Protein AF-A0A659REZ2-F1 (afdb_monomer_lite)

Sequence (93 aa):
MDRIIEKLESGWWIVSHEQKLWLPYGELPHGLAANFDLVGQRALWIGEWQGEPVWLVLQHRRHDMGSVREVIVQDAGLYQLAGRGGQWAESYR

Radius of gyration: 11.81 Å; chains: 1; bounding box: 29×27×29 Å

InterPro domains:
  IPR015797 NUDIX hydrolase-like domain superfamily [SSF55811] (3-89)

pLDDT: mean 80.8, std 14.08, range [46.94, 95.31]

Foldseek 3Di:
DKDAFAQAAFAWEFEDEPQWTAQVVLHTDGTTCNVVVRHRFIWDFQQHDPNGTYTYGDDDDPDRGHHLVSVVVVDVVVSVSSVSSVVVVVVVD

Organism: NCBI:txid1960126

Structure (mmCIF, N/CA/C/O backbone):
data_AF-A0A659REZ2-F1
#
_entry.id   AF-A0A659REZ2-F1
#
loop_
_atom_site.group_PDB
_atom_site.id
_atom_site.type_symbol
_atom_site.label_atom_id
_atom_site.label_alt_id
_atom_site.label_comp_id
_atom_site.label_asym_id
_atom_site.label_entity_id
_atom_site.label_seq_id
_atom_site.pdbx_PDB_ins_code
_atom_site.Cartn_x
_atom_site.Cartn_y
_atom_site.Cartn_z
_atom_site.occupancy
_atom_site.B_iso_or_equiv
_atom_site.auth_seq_id
_atom_site.auth_comp_id
_atom_site.auth_asym_id
_atom_site.auth_atom_id
_atom_site.pdbx_PDB_model_num
ATOM 1 N N . MET A 1 1 ? 4.976 8.714 11.051 1.00 69.25 1 MET A N 1
ATOM 2 C CA . MET A 1 1 ? 4.716 7.667 12.062 1.00 69.25 1 MET A CA 1
ATOM 3 C C . MET A 1 1 ? 4.181 6.461 11.324 1.00 69.25 1 MET A C 1
ATOM 5 O O . MET A 1 1 ? 3.244 6.632 10.549 1.00 69.25 1 MET A O 1
ATOM 9 N N . ASP A 1 2 ? 4.812 5.299 11.480 1.00 80.81 2 ASP A N 1
ATOM 10 C CA . ASP A 1 2 ? 4.262 4.044 10.976 1.00 80.81 2 ASP A CA 1
ATOM 11 C C . ASP A 1 2 ? 3.165 3.529 11.916 1.00 80.81 2 ASP A C 1
ATOM 13 O O . ASP A 1 2 ? 3.229 3.729 13.130 1.00 80.81 2 ASP A O 1
ATOM 17 N N . ARG A 1 3 ? 2.127 2.911 11.352 1.00 89.75 3 ARG A N 1
ATOM 18 C CA . ARG A 1 3 ? 1.029 2.296 12.103 1.00 89.75 3 ARG A CA 1
ATOM 19 C C . ARG A 1 3 ? 0.582 0.995 11.451 1.00 89.75 3 ARG A C 1
ATOM 21 O O . ARG A 1 3 ? 0.874 0.746 10.282 1.00 89.75 3 ARG A O 1
ATOM 28 N N . ILE A 1 4 ? -0.118 0.169 12.219 1.00 93.56 4 ILE A N 1
ATOM 29 C CA . ILE A 1 4 ? -0.789 -1.019 11.690 1.00 93.56 4 ILE A CA 1
ATOM 30 C C . ILE A 1 4 ? -2.072 -0.574 10.995 1.00 93.56 4 ILE A C 1
ATOM 32 O O . ILE A 1 4 ? -2.852 0.172 11.579 1.00 93.56 4 ILE A O 1
ATOM 36 N N . ILE A 1 5 ? -2.265 -1.031 9.762 1.00 92.62 5 ILE A N 1
ATOM 37 C CA . ILE A 1 5 ? -3.421 -0.688 8.943 1.00 92.62 5 ILE A CA 1
ATOM 38 C C . ILE A 1 5 ? -4.670 -1.380 9.484 1.00 92.62 5 ILE A C 1
ATOM 40 O O . ILE A 1 5 ? -4.737 -2.613 9.553 1.00 92.62 5 ILE A O 1
ATOM 44 N N . GLU A 1 6 ? -5.691 -0.596 9.810 1.00 92.31 6 GLU A N 1
ATOM 45 C CA . GLU A 1 6 ? -7.007 -1.106 10.188 1.00 92.31 6 GLU A CA 1
ATOM 46 C C . GLU A 1 6 ? -7.925 -1.357 8.979 1.00 92.31 6 GLU A C 1
ATOM 48 O O . GLU A 1 6 ? -7.732 -0.844 7.878 1.00 92.31 6 GLU A O 1
ATOM 53 N N . LYS A 1 7 ? -8.991 -2.141 9.187 1.00 86.56 7 LYS A N 1
ATOM 54 C CA . LYS A 1 7 ? -9.929 -2.549 8.124 1.00 86.56 7 LYS A CA 1
ATOM 55 C C . LYS A 1 7 ? -10.634 -1.377 7.426 1.00 86.56 7 LYS A C 1
ATOM 57 O O . LYS A 1 7 ? -11.019 -1.513 6.267 1.00 86.56 7 LYS A O 1
ATOM 62 N N . LEU A 1 8 ? -10.837 -0.267 8.134 1.00 89.75 8 LEU A N 1
ATOM 63 C CA . LEU A 1 8 ? -11.542 0.920 7.636 1.00 89.75 8 LEU A CA 1
ATOM 64 C C . LEU A 1 8 ? -10.604 1.956 7.004 1.00 89.75 8 LEU A C 1
ATOM 66 O O . LEU A 1 8 ? -11.073 2.986 6.522 1.00 89.75 8 LEU A O 1
ATOM 70 N N . GLU A 1 9 ? -9.294 1.707 7.000 1.00 92.31 9 GLU A N 1
ATOM 71 C CA . GLU A 1 9 ? -8.356 2.624 6.367 1.00 92.31 9 GLU A CA 1
ATOM 72 C C . GLU A 1 9 ? -8.518 2.595 4.852 1.00 92.31 9 GLU A C 1
ATOM 74 O O . GLU A 1 9 ? -8.659 1.542 4.226 1.00 92.31 9 GLU A O 1
ATOM 79 N N . SER A 1 10 ? -8.511 3.789 4.274 1.00 94.38 10 SER A N 1
ATOM 80 C CA . SER A 1 10 ? -8.635 4.029 2.844 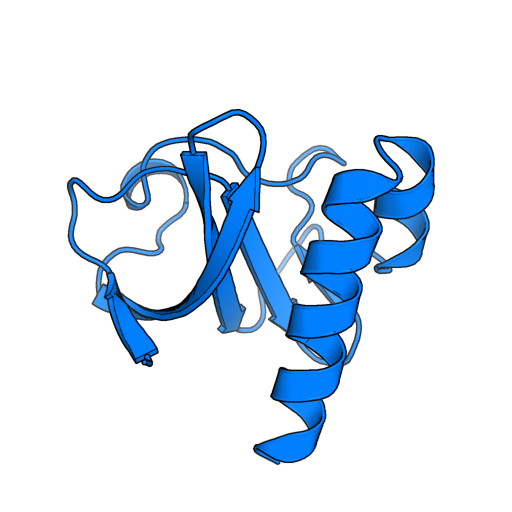1.00 94.38 10 SER A CA 1
ATOM 81 C C . SER A 1 10 ? -7.610 5.058 2.397 1.00 94.38 10 SER A C 1
ATOM 83 O O . SER A 1 10 ? -7.037 5.768 3.227 1.00 94.38 10 SER A O 1
ATOM 85 N N . GLY A 1 11 ? -7.371 5.103 1.092 1.00 93.69 11 GLY A N 1
ATOM 86 C CA . GLY A 1 11 ? -6.522 6.088 0.444 1.00 93.69 11 GLY A CA 1
ATOM 87 C C . GLY A 1 11 ? -5.714 5.466 -0.685 1.00 93.69 11 GLY A C 1
ATOM 88 O O . GLY A 1 11 ? -6.129 4.476 -1.293 1.00 93.69 11 GLY A O 1
ATOM 89 N N . TRP A 1 12 ? -4.551 6.049 -0.948 1.00 92.81 12 TRP A N 1
ATOM 90 C CA . TRP A 1 12 ? -3.612 5.586 -1.965 1.00 92.81 12 TRP A CA 1
ATOM 91 C C . TRP A 1 12 ? -2.561 4.669 -1.347 1.00 92.81 12 TRP A C 1
ATOM 93 O O . TRP A 1 12 ? -1.927 5.027 -0.353 1.00 92.81 12 TRP A O 1
ATOM 103 N N . TRP A 1 13 ? -2.343 3.502 -1.949 1.00 92.56 13 TRP A N 1
ATOM 104 C CA . TRP A 1 13 ? -1.452 2.472 -1.419 1.00 92.56 13 TRP A CA 1
ATOM 105 C C . TRP A 1 13 ? -0.199 2.331 -2.272 1.00 92.56 13 TRP A C 1
ATOM 107 O O . TRP A 1 13 ? -0.205 1.750 -3.352 1.00 92.56 13 TRP A O 1
ATOM 117 N N . ILE A 1 14 ? 0.918 2.808 -1.747 1.00 90.81 14 ILE A N 1
ATOM 118 C CA . ILE A 1 14 ? 2.239 2.626 -2.334 1.00 90.81 14 ILE A CA 1
ATOM 119 C C . ILE A 1 14 ? 2.849 1.375 -1.719 1.00 90.81 14 ILE A C 1
ATOM 121 O O . ILE A 1 14 ? 3.505 1.430 -0.681 1.00 90.81 14 ILE A O 1
ATOM 125 N N . VAL A 1 15 ? 2.618 0.227 -2.348 1.00 92.44 15 VAL A N 1
ATOM 126 C CA . VAL A 1 15 ? 3.247 -1.028 -1.923 1.00 92.44 15 VAL A CA 1
ATOM 127 C C . VAL A 1 15 ? 4.563 -1.182 -2.678 1.00 92.44 15 VAL A C 1
ATOM 129 O O . VAL A 1 15 ? 4.562 -1.296 -3.900 1.00 92.44 15 VAL A O 1
ATOM 132 N N . SER A 1 16 ? 5.684 -1.133 -1.961 1.00 88.12 16 SER A N 1
ATOM 133 C CA . SER A 1 16 ? 7.026 -1.075 -2.541 1.00 88.12 16 SER A CA 1
ATOM 134 C C . SER A 1 16 ? 7.921 -2.206 -2.044 1.00 88.12 16 SER A C 1
ATOM 136 O O . SER A 1 16 ? 7.914 -2.550 -0.861 1.00 88.12 16 SER A O 1
ATOM 138 N N . HIS A 1 17 ? 8.729 -2.761 -2.945 1.00 88.06 17 HIS A N 1
ATOM 139 C CA . HIS A 1 17 ? 9.791 -3.714 -2.628 1.00 88.06 17 HIS A CA 1
ATOM 140 C C . HIS A 1 17 ? 10.899 -3.621 -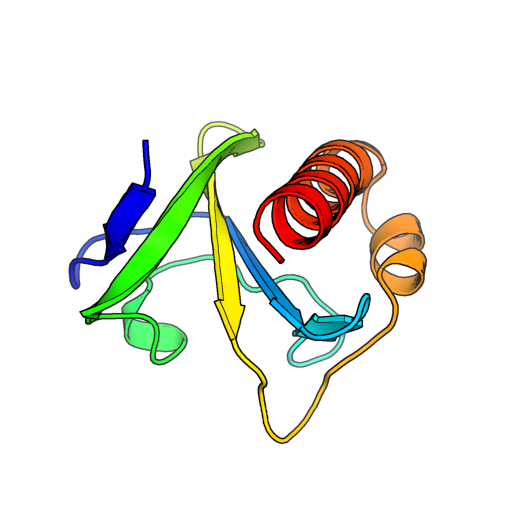3.679 1.00 88.06 17 HIS A C 1
ATOM 142 O O . HIS A 1 17 ? 10.611 -3.678 -4.870 1.00 88.06 17 HIS A O 1
ATOM 148 N N . GLU A 1 18 ? 12.162 -3.494 -3.260 1.00 83.81 18 GLU A N 1
ATOM 149 C CA . GLU A 1 18 ? 13.332 -3.462 -4.164 1.00 83.81 18 GLU A CA 1
ATOM 150 C C . GLU A 1 18 ? 13.188 -2.483 -5.349 1.00 83.81 18 GLU A C 1
ATOM 152 O O . GLU A 1 18 ? 13.388 -2.844 -6.507 1.00 83.81 18 GLU A O 1
ATOM 157 N N . GLN A 1 19 ? 12.816 -1.230 -5.061 1.00 75.06 19 GLN A N 1
ATOM 158 C CA . GLN A 1 19 ? 12.611 -0.160 -6.057 1.00 75.06 19 GLN A CA 1
ATOM 159 C C . GLN A 1 19 ? 11.497 -0.434 -7.088 1.00 75.06 19 GLN A C 1
ATOM 161 O O . GLN A 1 19 ? 11.364 0.288 -8.082 1.00 75.06 19 GLN A O 1
ATOM 166 N N . LYS A 1 20 ? 10.664 -1.446 -6.835 1.00 84.75 20 LYS A N 1
ATOM 167 C CA . LYS A 1 20 ? 9.447 -1.734 -7.589 1.00 84.75 20 LYS A CA 1
ATOM 168 C C . LYS A 1 20 ? 8.220 -1.348 -6.785 1.00 84.75 20 LYS A C 1
ATOM 170 O O . LYS A 1 20 ? 8.218 -1.457 -5.560 1.00 84.75 20 LYS A O 1
ATOM 175 N N . LEU A 1 21 ? 7.179 -0.939 -7.492 1.00 88.31 21 LEU A N 1
ATOM 176 C CA . LEU A 1 21 ? 5.859 -0.680 -6.946 1.00 88.31 21 LEU A CA 1
ATOM 177 C C . LEU A 1 21 ? 4.893 -1.755 -7.403 1.00 88.31 21 LEU A C 1
ATOM 179 O O . LEU A 1 21 ? 4.957 -2.213 -8.538 1.00 88.31 21 LEU A O 1
ATOM 183 N N . TRP A 1 22 ? 3.968 -2.117 -6.533 1.00 90.94 22 TRP A N 1
ATOM 184 C CA . TRP A 1 22 ? 2.835 -2.927 -6.926 1.00 90.94 22 TRP A CA 1
ATOM 185 C C . TRP A 1 22 ? 1.813 -2.060 -7.660 1.00 90.94 22 TRP A C 1
ATOM 187 O O . TRP A 1 22 ? 1.287 -1.102 -7.092 1.00 90.94 22 TRP A O 1
ATOM 197 N N . LEU A 1 23 ? 1.553 -2.411 -8.915 1.00 88.62 23 LEU A N 1
ATOM 198 C CA . LEU A 1 23 ? 0.640 -1.720 -9.816 1.00 88.62 23 LEU A CA 1
ATOM 199 C C . LEU A 1 23 ? -0.380 -2.727 -10.360 1.00 88.62 23 LEU A C 1
ATOM 201 O O . LEU A 1 23 ? -0.267 -3.150 -11.514 1.00 88.62 23 LEU A O 1
ATOM 205 N N . PRO A 1 24 ? -1.344 -3.185 -9.539 1.00 86.31 24 PRO A N 1
ATOM 206 C CA . PRO A 1 24 ? -2.376 -4.094 -10.011 1.00 86.31 24 PRO A CA 1
ATOM 207 C C . PRO A 1 24 ? -3.111 -3.454 -11.193 1.00 86.31 24 PRO A C 1
ATOM 209 O O . PRO A 1 24 ? -3.567 -2.317 -11.110 1.00 86.31 24 PRO A O 1
ATOM 212 N N . TYR A 1 25 ? -3.195 -4.180 -12.310 1.00 83.50 25 TYR A N 1
ATOM 213 C CA . TYR A 1 25 ? -3.767 -3.688 -13.573 1.00 83.50 25 TYR A CA 1
ATOM 214 C C . TYR A 1 25 ? -3.060 -2.456 -14.175 1.00 83.50 25 TYR A C 1
ATOM 216 O O . TYR A 1 25 ? -3.612 -1.801 -15.055 1.00 83.50 25 TYR A O 1
ATOM 224 N N . GLY A 1 26 ? -1.827 -2.164 -13.751 1.00 81.94 26 GLY A N 1
ATOM 225 C CA . GLY A 1 26 ? -1.038 -1.031 -14.238 1.00 81.94 26 GLY A CA 1
ATOM 226 C C . GLY A 1 26 ? -1.363 0.306 -13.569 1.00 81.94 26 GLY A C 1
ATOM 227 O O . GLY A 1 26 ? -0.897 1.337 -14.046 1.00 81.94 26 GLY A O 1
ATOM 228 N N . GLU A 1 27 ? -2.130 0.312 -12.478 1.00 83.75 27 GLU A N 1
ATOM 229 C CA . GLU A 1 27 ? -2.508 1.522 -11.741 1.00 83.75 27 GLU A CA 1
ATOM 230 C C . GLU A 1 27 ? -2.104 1.420 -10.267 1.00 83.75 27 GLU A C 1
ATOM 232 O O . GLU A 1 27 ? -1.953 0.328 -9.713 1.00 83.75 27 GLU A O 1
ATOM 237 N N . LEU A 1 28 ? -1.915 2.570 -9.611 1.00 87.38 28 LEU A N 1
ATOM 238 C CA . LEU A 1 28 ? -1.699 2.596 -8.166 1.00 87.38 28 LEU A CA 1
ATOM 239 C C . LEU A 1 28 ? -2.982 2.173 -7.432 1.00 87.38 28 LEU A C 1
ATOM 241 O O . LEU A 1 28 ? -4.045 2.735 -7.702 1.00 87.38 28 LEU A O 1
ATOM 245 N N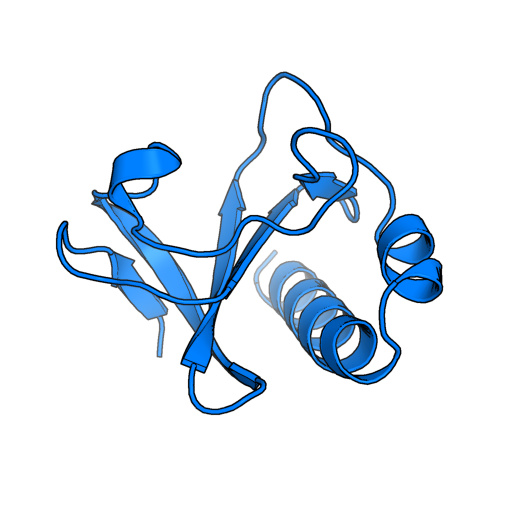 . PRO A 1 29 ? -2.903 1.240 -6.467 1.00 91.19 29 PRO A N 1
ATOM 246 C CA . PRO A 1 29 ? -4.078 0.817 -5.727 1.00 91.19 29 PRO A CA 1
ATOM 247 C C . PRO A 1 29 ? -4.671 1.974 -4.917 1.00 91.19 29 PRO A C 1
ATOM 249 O O . PRO A 1 29 ? -3.982 2.631 -4.131 1.00 91.19 29 PRO A O 1
ATOM 252 N N . HIS A 1 30 ? -5.976 2.177 -5.076 1.00 92.56 30 HIS A N 1
ATOM 253 C CA . HIS A 1 30 ? -6.750 3.216 -4.404 1.00 92.56 30 HIS A CA 1
ATOM 254 C C . HIS A 1 30 ? -8.038 2.638 -3.806 1.00 92.56 30 HIS A C 1
ATOM 256 O O . HIS A 1 30 ? -8.707 1.808 -4.421 1.00 92.56 30 HIS A O 1
ATOM 262 N N . GLY A 1 31 ? -8.367 3.037 -2.577 1.00 93.94 31 GLY A N 1
ATOM 263 C CA . GLY A 1 31 ? -9.569 2.597 -1.863 1.00 93.94 31 GLY A CA 1
ATOM 264 C C . GLY A 1 31 ? -9.263 1.953 -0.511 1.00 93.94 31 GLY A C 1
ATOM 265 O O . GLY A 1 31 ? -8.285 2.309 0.140 1.00 93.94 31 GLY A O 1
ATOM 266 N N . LEU A 1 32 ? -10.110 1.021 -0.058 1.00 95.31 32 LEU A N 1
ATOM 267 C CA . LEU A 1 32 ? -10.005 0.387 1.267 1.00 95.31 32 LEU A CA 1
ATOM 268 C C . LEU A 1 32 ? -8.862 -0.635 1.353 1.00 95.31 32 LEU A C 1
ATOM 270 O O . LEU A 1 32 ? -8.716 -1.484 0.476 1.00 95.31 32 LEU A O 1
ATOM 274 N N . ALA A 1 33 ? -8.146 -0.651 2.479 1.00 93.75 33 ALA A N 1
ATOM 275 C CA . ALA A 1 33 ? -7.076 -1.609 2.775 1.00 93.75 33 ALA A CA 1
ATOM 276 C C . ALA A 1 33 ? -7.511 -3.078 2.633 1.00 93.75 33 ALA A C 1
ATOM 278 O O . ALA A 1 33 ? -6.737 -3.937 2.206 1.00 93.75 33 ALA A O 1
ATOM 279 N N . ALA A 1 34 ? -8.767 -3.368 2.986 1.00 92.56 34 ALA A N 1
ATOM 280 C CA . ALA A 1 34 ? -9.358 -4.700 2.892 1.00 92.56 34 ALA A CA 1
ATOM 281 C C . ALA A 1 34 ? -9.442 -5.228 1.450 1.00 92.56 34 ALA A C 1
ATOM 283 O O . ALA A 1 34 ? -9.382 -6.439 1.254 1.00 92.56 34 ALA A O 1
ATOM 284 N N . ASN A 1 35 ? -9.528 -4.346 0.449 1.00 93.19 35 ASN A N 1
ATOM 285 C CA . ASN A 1 35 ? -9.592 -4.743 -0.961 1.00 93.19 35 ASN A CA 1
ATOM 286 C C . ASN A 1 35 ? -8.235 -5.229 -1.489 1.00 93.19 35 ASN A C 1
ATOM 288 O O . ASN A 1 35 ? -8.175 -5.906 -2.512 1.00 93.19 35 ASN A O 1
ATOM 292 N N . PHE A 1 36 ? -7.153 -4.886 -0.790 1.00 91.94 36 PHE A N 1
ATOM 293 C CA . PHE A 1 36 ? -5.780 -5.107 -1.229 1.00 91.94 36 PHE A CA 1
ATOM 294 C C . PHE A 1 36 ? -4.997 -6.045 -0.312 1.00 91.94 36 PHE A C 1
ATOM 296 O O . PHE A 1 36 ? -3.784 -6.167 -0.467 1.00 91.94 36 PHE A O 1
ATOM 303 N N . ASP A 1 37 ? -5.666 -6.698 0.646 1.00 92.19 37 ASP A N 1
ATOM 304 C CA . ASP A 1 37 ? -5.017 -7.571 1.632 1.00 92.19 37 ASP A CA 1
ATOM 305 C C . ASP A 1 37 ? -3.878 -6.839 2.377 1.00 92.19 37 ASP A C 1
ATOM 307 O O . ASP A 1 37 ? -2.748 -7.320 2.491 1.00 92.19 37 ASP A O 1
ATOM 311 N N . LEU A 1 38 ? -4.156 -5.595 2.786 1.00 92.94 38 LEU A N 1
ATOM 312 C CA . LEU A 1 38 ? -3.219 -4.717 3.498 1.00 92.94 38 LEU A CA 1
ATOM 313 C C . LEU A 1 38 ? -3.557 -4.569 4.989 1.00 92.94 38 LEU A C 1
ATOM 315 O O . LEU A 1 38 ? -2.758 -4.041 5.755 1.00 92.94 38 LEU A O 1
ATOM 319 N N . VAL A 1 39 ? -4.716 -5.059 5.427 1.00 94.38 39 VAL A N 1
ATOM 320 C CA . VAL A 1 39 ? -5.136 -5.000 6.835 1.00 94.38 39 VAL A CA 1
ATOM 321 C C . VAL A 1 39 ? -4.162 -5.784 7.713 1.00 94.38 39 VAL A C 1
ATOM 323 O O . VAL A 1 39 ? -3.782 -6.906 7.390 1.00 94.38 39 VAL A O 1
ATOM 326 N N . GLY A 1 40 ? -3.756 -5.192 8.835 1.00 92.94 40 GLY A N 1
ATOM 327 C CA . GLY A 1 40 ? -2.758 -5.767 9.736 1.00 92.94 40 GLY A CA 1
ATOM 328 C C . GLY A 1 40 ? -1.311 -5.562 9.278 1.00 92.94 40 GLY A C 1
ATOM 329 O O . GLY A 1 40 ? -0.397 -5.846 10.052 1.00 92.94 40 GLY A O 1
ATOM 330 N N . GLN A 1 41 ? -1.082 -5.037 8.068 1.00 93.00 41 GLN A N 1
ATOM 331 C CA . GLN A 1 41 ? 0.258 -4.662 7.623 1.00 93.00 41 GLN A CA 1
ATOM 332 C C . GLN A 1 41 ? 0.686 -3.337 8.237 1.00 93.00 41 GLN A C 1
ATOM 334 O O . GLN A 1 41 ? -0.133 -2.497 8.613 1.00 93.00 41 GLN A O 1
ATOM 339 N N . ARG A 1 42 ? 2.000 -3.136 8.318 1.00 93.12 42 ARG A N 1
ATOM 340 C CA . ARG A 1 42 ? 2.573 -1.878 8.782 1.00 93.12 42 ARG A CA 1
ATOM 341 C C . ARG A 1 42 ? 2.698 -0.907 7.614 1.00 93.12 42 ARG A C 1
ATOM 343 O O . ARG A 1 42 ? 3.350 -1.226 6.620 1.00 93.12 42 ARG A O 1
ATOM 350 N N . ALA A 1 43 ? 2.111 0.274 7.757 1.00 92.81 43 ALA A N 1
ATOM 351 C CA . ALA A 1 43 ? 2.193 1.339 6.772 1.00 92.81 43 ALA A CA 1
ATOM 352 C C . ALA A 1 43 ? 2.722 2.631 7.369 1.00 92.81 43 ALA A C 1
ATOM 354 O O . ALA A 1 43 ? 2.442 2.977 8.516 1.00 92.81 43 ALA A O 1
ATOM 355 N N . LEU A 1 44 ? 3.451 3.376 6.551 1.00 91.38 44 LEU A N 1
ATOM 356 C CA . LEU A 1 44 ? 3.883 4.728 6.846 1.00 91.38 44 LEU A CA 1
ATOM 357 C C . LEU A 1 44 ? 2.982 5.708 6.098 1.00 91.38 44 LEU A C 1
ATOM 359 O O . LEU A 1 44 ? 2.877 5.645 4.877 1.00 91.38 44 LEU A O 1
ATOM 363 N N . TRP A 1 45 ? 2.368 6.643 6.816 1.00 90.00 45 TRP A N 1
ATOM 364 C CA . TRP A 1 45 ? 1.738 7.789 6.167 1.00 90.00 45 TRP A CA 1
ATOM 365 C C . TRP A 1 45 ? 2.824 8.704 5.596 1.00 90.00 45 TRP A C 1
ATOM 367 O O . TRP A 1 45 ? 3.683 9.178 6.346 1.00 90.00 45 TRP A O 1
ATOM 377 N N . ILE A 1 46 ? 2.798 8.932 4.282 1.00 86.62 46 ILE A N 1
ATOM 378 C CA . ILE A 1 46 ? 3.820 9.721 3.571 1.00 86.62 46 ILE A CA 1
ATOM 379 C C . ILE A 1 46 ? 3.286 11.046 3.015 1.00 86.62 46 ILE A C 1
ATOM 381 O O . ILE A 1 46 ? 4.055 11.838 2.469 1.00 86.62 46 ILE A O 1
ATOM 385 N N . GLY A 1 47 ? 1.984 11.292 3.149 1.00 87.62 47 GLY A N 1
ATOM 386 C CA . GLY A 1 47 ? 1.346 12.527 2.718 1.00 87.62 47 GLY A CA 1
ATOM 387 C C . GLY A 1 47 ? -0.104 12.320 2.312 1.00 87.62 47 GLY A C 1
ATOM 388 O O . GLY A 1 47 ? -0.725 11.311 2.630 1.00 87.62 47 GLY A O 1
ATOM 389 N N . GLU A 1 48 ? -0.635 13.291 1.587 1.00 88.12 48 GLU A N 1
ATOM 390 C CA . GLU A 1 48 ? -2.011 13.309 1.106 1.00 88.12 48 GLU A CA 1
ATOM 391 C C . GLU A 1 48 ? -2.015 13.618 -0.393 1.00 88.12 48 GLU A C 1
ATOM 393 O O . GLU A 1 48 ? -1.179 14.386 -0.879 1.00 88.12 48 GLU A O 1
ATOM 398 N N . TRP A 1 49 ? -2.941 13.006 -1.122 1.00 85.06 49 TRP A N 1
ATOM 399 C CA . TRP A 1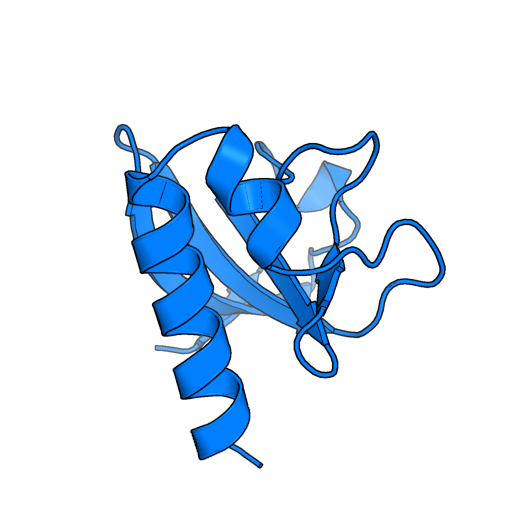 49 ? -3.172 13.234 -2.539 1.00 85.06 49 TRP A CA 1
ATOM 400 C C . TRP A 1 49 ? -4.674 13.322 -2.802 1.00 85.06 49 TRP A C 1
ATOM 402 O O . TRP A 1 49 ? -5.424 12.433 -2.415 1.00 85.06 49 TRP A O 1
ATOM 412 N N . GLN A 1 50 ? -5.112 14.412 -3.440 1.00 85.31 50 GLN A N 1
ATOM 413 C CA . GLN A 1 50 ? -6.528 14.703 -3.722 1.00 85.31 50 GLN A CA 1
ATOM 414 C C . GLN A 1 50 ? -7.463 14.641 -2.494 1.00 85.31 50 GLN A C 1
ATOM 416 O O . GLN A 1 50 ? -8.636 14.306 -2.623 1.00 85.31 50 GLN A O 1
ATOM 421 N N . GLY A 1 51 ? -6.972 14.988 -1.299 1.00 86.88 51 GLY A N 1
ATOM 422 C CA . GLY A 1 51 ? -7.772 14.914 -0.070 1.00 86.88 51 GLY A CA 1
ATOM 423 C C . GLY A 1 51 ? -7.739 13.549 0.622 1.00 86.88 51 GLY A C 1
ATOM 424 O O . GLY A 1 51 ? -8.381 13.377 1.656 1.00 86.88 51 GLY A O 1
ATOM 425 N N . GLU A 1 52 ? -7.005 12.576 0.073 1.00 90.00 52 GLU A N 1
ATOM 426 C CA . GLU A 1 52 ? -6.918 11.218 0.604 1.00 90.00 52 GLU A CA 1
ATOM 427 C C . GLU A 1 52 ? -5.497 10.865 1.056 1.00 90.00 52 GLU A C 1
ATOM 429 O O . GLU A 1 52 ? -4.514 11.247 0.414 1.00 90.00 52 GLU A O 1
ATOM 434 N N . PRO A 1 53 ? -5.345 10.116 2.160 1.00 91.56 53 PRO A N 1
ATOM 435 C CA . PRO A 1 53 ? -4.032 9.783 2.685 1.00 91.56 53 PRO A CA 1
ATOM 436 C C . PRO A 1 53 ? -3.289 8.830 1.744 1.00 91.56 53 PRO A C 1
ATOM 438 O O . PRO A 1 53 ? -3.869 7.931 1.134 1.00 91.56 53 PRO A O 1
ATOM 441 N N . VAL A 1 54 ? -1.976 9.008 1.666 1.00 91.88 54 VAL A N 1
ATOM 442 C CA . VAL A 1 54 ? -1.069 8.145 0.915 1.00 91.88 54 VAL A CA 1
ATOM 443 C C . VAL A 1 54 ? -0.236 7.333 1.897 1.00 91.88 54 VAL A C 1
ATOM 445 O O . VAL A 1 54 ? 0.460 7.877 2.762 1.00 91.88 54 VAL A O 1
ATOM 448 N N . TRP A 1 55 ? -0.309 6.018 1.745 1.00 92.81 55 TRP A N 1
ATOM 449 C CA . TRP A 1 55 ? 0.307 5.029 2.616 1.00 92.81 55 TRP A CA 1
ATOM 450 C C . TRP A 1 55 ? 1.431 4.312 1.884 1.00 92.81 55 TRP A C 1
ATOM 452 O O . TRP A 1 55 ? 1.234 3.806 0.786 1.00 92.81 55 TRP A O 1
ATOM 462 N N . LEU A 1 56 ? 2.602 4.219 2.503 1.00 90.75 56 LEU A N 1
ATOM 463 C CA . LEU A 1 56 ? 3.704 3.380 2.052 1.00 90.75 56 LEU A CA 1
ATOM 464 C C . LEU A 1 56 ? 3.700 2.064 2.825 1.00 90.75 56 LEU A C 1
ATOM 466 O O . LEU A 1 56 ? 3.784 2.068 4.051 1.00 90.75 56 LEU A O 1
ATOM 470 N N . VAL A 1 57 ? 3.688 0.947 2.107 1.00 92.31 57 VAL A N 1
ATOM 471 C CA . VAL A 1 57 ? 3.805 -0.404 2.659 1.00 92.31 57 VAL A CA 1
ATOM 472 C C . VAL A 1 57 ? 5.031 -1.064 2.044 1.00 92.31 57 VAL A C 1
ATOM 474 O O . VAL A 1 57 ? 5.133 -1.188 0.826 1.00 92.31 57 VAL A O 1
ATOM 477 N N . LEU A 1 58 ? 5.977 -1.492 2.878 1.00 90.25 58 LEU A N 1
ATOM 478 C CA . LEU A 1 58 ? 7.194 -2.164 2.420 1.00 90.25 58 LEU A CA 1
ATOM 479 C C . LEU A 1 58 ? 6.958 -3.673 2.370 1.00 90.25 58 LEU A C 1
ATOM 481 O O . LEU A 1 58 ? 7.197 -4.380 3.348 1.00 90.25 58 LEU A O 1
ATOM 485 N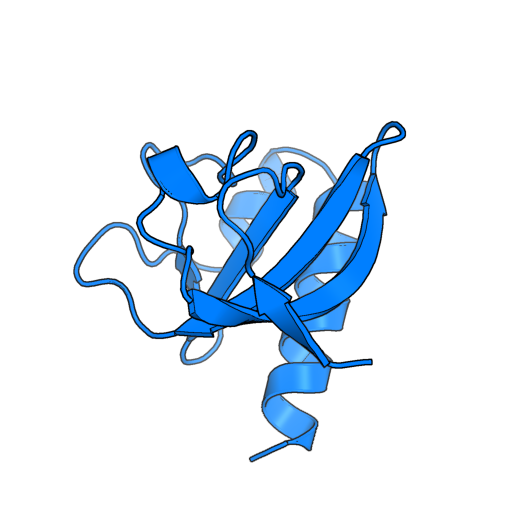 N . GLN A 1 59 ? 6.43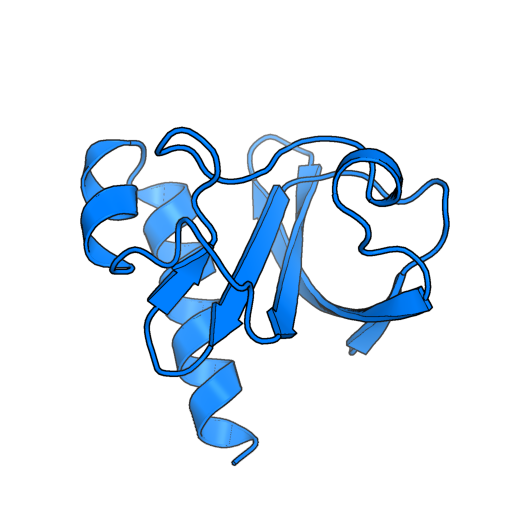2 -4.163 1.248 1.00 89.00 59 GLN A N 1
ATOM 486 C CA . GLN A 1 59 ? 6.065 -5.566 1.081 1.00 89.00 59 GLN A CA 1
ATOM 487 C C . GLN A 1 59 ? 6.204 -6.011 -0.376 1.00 89.00 59 GLN A C 1
ATOM 489 O O . GLN A 1 59 ? 5.820 -5.306 -1.305 1.00 89.00 59 GLN A O 1
ATOM 494 N N . HIS A 1 60 ? 6.705 -7.229 -0.575 1.00 88.88 60 HIS A N 1
ATOM 495 C CA . HIS A 1 60 ? 6.724 -7.875 -1.883 1.00 88.88 60 HIS A CA 1
ATOM 496 C C . HIS A 1 60 ? 5.341 -8.441 -2.248 1.00 88.88 60 HIS A C 1
ATOM 498 O O . HIS A 1 60 ? 4.739 -9.178 -1.461 1.00 88.88 60 HIS A O 1
ATOM 504 N N . ARG A 1 61 ? 4.870 -8.185 -3.473 1.00 89.69 61 ARG A N 1
ATOM 505 C CA . ARG A 1 61 ? 3.703 -8.858 -4.066 1.00 89.69 61 ARG A CA 1
ATOM 506 C C . ARG A 1 61 ? 4.155 -9.811 -5.170 1.00 89.69 61 ARG A C 1
ATOM 508 O O . ARG A 1 61 ? 5.145 -9.571 -5.847 1.00 89.69 61 ARG A O 1
ATOM 515 N N . ARG A 1 62 ? 3.451 -10.940 -5.318 1.00 84.69 62 ARG A N 1
ATOM 516 C CA . ARG A 1 62 ? 3.854 -12.017 -6.245 1.00 84.69 62 ARG A CA 1
ATOM 517 C C . ARG A 1 62 ? 3.760 -11.613 -7.717 1.00 84.69 62 ARG A C 1
ATOM 519 O O . ARG A 1 62 ? 4.547 -12.113 -8.511 1.00 84.69 62 ARG A O 1
ATOM 526 N N . HIS A 1 63 ? 2.814 -10.745 -8.062 1.00 85.94 63 HIS A N 1
ATOM 527 C CA . HIS A 1 63 ? 2.561 -10.275 -9.424 1.00 85.94 63 HIS A CA 1
ATOM 528 C C . HIS A 1 63 ? 2.515 -8.744 -9.453 1.00 85.94 63 HIS A C 1
ATOM 530 O O . HIS A 1 63 ? 2.439 -8.109 -8.401 1.00 85.94 63 HIS A O 1
ATOM 536 N N . ASP A 1 64 ? 2.566 -8.180 -10.661 1.00 83.56 64 ASP A N 1
ATOM 537 C CA . ASP A 1 64 ? 2.335 -6.756 -10.938 1.00 83.56 64 ASP A CA 1
ATOM 538 C C . ASP A 1 64 ? 3.297 -5.795 -10.221 1.00 83.56 64 ASP A C 1
ATOM 540 O O . ASP A 1 64 ? 2.977 -4.638 -9.964 1.00 83.56 64 ASP A O 1
ATOM 544 N N . MET A 1 65 ? 4.498 -6.276 -9.883 1.00 85.38 65 MET A N 1
ATOM 545 C CA . MET A 1 65 ? 5.582 -5.432 -9.386 1.00 85.38 65 MET A CA 1
ATOM 546 C C . MET A 1 65 ? 6.264 -4.733 -10.567 1.00 85.38 65 MET A C 1
ATOM 548 O O . MET A 1 65 ? 7.127 -5.315 -11.229 1.00 85.38 65 MET A O 1
ATOM 552 N N . GLY A 1 66 ? 5.861 -3.491 -10.816 1.00 81.81 66 GLY A N 1
ATOM 553 C CA . GLY A 1 66 ? 6.358 -2.611 -11.868 1.00 81.81 66 GLY A CA 1
ATOM 554 C C . GLY A 1 66 ? 7.423 -1.628 -11.385 1.00 81.81 66 GLY A C 1
ATOM 555 O O . GLY A 1 66 ? 7.720 -1.514 -10.195 1.00 81.81 66 GLY A O 1
ATOM 556 N N . SER A 1 67 ? 8.037 -0.900 -12.313 1.00 77.38 67 SER A N 1
ATOM 557 C CA . SER A 1 67 ? 8.987 0.156 -11.956 1.00 77.38 67 SER A CA 1
ATOM 558 C C . SER A 1 67 ? 8.242 1.399 -11.475 1.00 77.38 67 SER A C 1
ATOM 560 O O . SER A 1 67 ? 7.226 1.782 -12.047 1.00 77.38 67 SER A O 1
ATOM 562 N N . VAL A 1 68 ? 8.817 2.128 -10.511 1.00 68.25 68 VAL A N 1
ATOM 563 C CA . VAL A 1 68 ? 8.318 3.456 -10.098 1.00 68.25 68 VAL A CA 1
ATOM 564 C C . VAL A 1 68 ? 8.155 4.421 -11.290 1.00 68.25 68 VAL A C 1
ATOM 566 O O . VAL A 1 68 ? 7.379 5.371 -11.231 1.00 68.25 68 VAL A O 1
ATOM 569 N N . ARG A 1 69 ? 8.884 4.173 -12.390 1.00 66.88 69 ARG A N 1
ATOM 570 C CA . ARG A 1 69 ? 8.816 4.957 -13.626 1.00 66.88 69 ARG A CA 1
ATOM 571 C C . ARG A 1 69 ? 7.529 4.765 -14.424 1.00 66.88 69 ARG A C 1
ATOM 573 O O . ARG A 1 69 ? 7.196 5.643 -15.205 1.00 66.88 69 ARG A O 1
ATOM 580 N N . GLU A 1 70 ? 6.802 3.671 -14.238 1.00 63.94 70 GLU A N 1
ATOM 581 C CA . GLU A 1 70 ? 5.520 3.449 -14.925 1.00 63.94 70 GLU A CA 1
ATOM 582 C C . GLU A 1 70 ? 4.425 4.349 -14.333 1.00 63.94 70 GLU A C 1
ATOM 584 O O . GLU A 1 70 ? 3.604 4.893 -15.067 1.00 63.94 70 GLU A O 1
ATOM 589 N N . VAL A 1 71 ? 4.512 4.650 -13.032 1.00 60.75 71 VAL A N 1
ATOM 590 C CA . VAL A 1 71 ? 3.645 5.626 -12.344 1.00 60.75 71 VAL A CA 1
ATOM 591 C C . VAL A 1 71 ? 3.868 7.061 -12.840 1.00 60.75 71 VAL A C 1
ATOM 593 O O . VAL A 1 71 ? 2.932 7.857 -12.838 1.00 60.75 71 VAL A O 1
ATOM 596 N N . ILE A 1 72 ? 5.076 7.395 -13.327 1.00 54.91 72 ILE A N 1
ATOM 597 C CA . ILE A 1 72 ? 5.401 8.727 -13.889 1.00 54.91 72 ILE A CA 1
ATOM 598 C C . ILE A 1 72 ? 4.453 9.100 -15.034 1.00 54.91 72 ILE A C 1
ATOM 600 O O . ILE A 1 72 ? 4.183 10.280 -15.243 1.00 54.91 72 ILE A O 1
ATOM 604 N N . VAL A 1 73 ? 3.958 8.108 -15.777 1.00 53.31 73 VAL A N 1
ATOM 605 C CA . VAL A 1 73 ? 3.098 8.331 -16.944 1.00 53.31 73 VAL A CA 1
ATOM 606 C C . VAL A 1 73 ? 1.671 8.713 -16.534 1.00 53.31 73 VAL A C 1
ATOM 608 O O . VAL A 1 73 ? 0.979 9.358 -17.316 1.00 53.31 73 VAL A O 1
ATOM 611 N N . GLN A 1 74 ? 1.240 8.359 -15.319 1.00 56.19 74 GLN A N 1
ATOM 612 C CA . GLN A 1 74 ? -0.138 8.563 -14.866 1.00 56.19 74 GLN A CA 1
ATOM 613 C C . GLN A 1 74 ? -0.348 9.889 -14.130 1.00 56.19 74 GLN A C 1
ATOM 615 O O . GLN A 1 74 ? -1.302 10.586 -14.459 1.00 56.19 74 GLN A O 1
ATOM 620 N N . ASP A 1 75 ? 0.525 10.279 -13.189 1.00 60.16 75 ASP A N 1
ATOM 621 C CA . ASP A 1 75 ? 0.436 11.605 -12.555 1.00 60.16 75 ASP A CA 1
ATOM 622 C C . ASP A 1 75 ? 1.732 12.018 -11.825 1.00 60.16 75 ASP A C 1
ATOM 624 O O . ASP A 1 75 ? 2.280 11.294 -10.985 1.00 60.16 75 ASP A O 1
ATOM 628 N N . ALA A 1 76 ? 2.224 13.226 -12.119 1.00 61.56 76 ALA A N 1
ATOM 629 C CA . ALA A 1 76 ? 3.487 13.746 -11.596 1.00 61.56 76 ALA A CA 1
ATOM 630 C C . ALA A 1 76 ? 3.467 13.980 -10.072 1.00 61.56 76 ALA A C 1
ATOM 632 O O . ALA A 1 76 ? 4.518 13.912 -9.426 1.00 61.56 76 ALA A O 1
ATOM 633 N N . GLY A 1 77 ? 2.297 14.245 -9.480 1.00 65.94 77 GLY A N 1
ATOM 634 C CA . GLY A 1 77 ? 2.182 14.472 -8.037 1.00 65.94 77 GLY A CA 1
ATOM 635 C C . GLY A 1 77 ? 2.252 13.182 -7.214 1.00 65.94 77 GLY A C 1
ATOM 636 O O . GLY A 1 77 ? 2.977 13.123 -6.215 1.00 65.94 77 GLY A O 1
ATOM 637 N N . LEU A 1 78 ? 1.606 12.113 -7.690 1.00 65.75 78 LEU A N 1
ATOM 638 C CA . LEU A 1 78 ? 1.731 10.766 -7.117 1.00 65.75 78 LEU A CA 1
ATOM 639 C C . LEU A 1 78 ? 3.161 10.238 -7.228 1.00 65.75 78 LEU A C 1
ATOM 641 O O . LEU A 1 78 ? 3.661 9.638 -6.278 1.00 65.75 78 LEU A O 1
ATOM 645 N N . TYR A 1 79 ? 3.870 10.540 -8.319 1.00 66.00 79 TYR A N 1
ATOM 646 C CA . TYR A 1 79 ? 5.285 10.198 -8.450 1.00 66.00 79 TYR A CA 1
ATOM 647 C C . TYR A 1 79 ? 6.169 10.851 -7.377 1.00 66.00 79 TYR A C 1
ATOM 649 O O . TYR A 1 79 ? 7.043 10.189 -6.820 1.00 66.00 79 TYR A O 1
ATOM 657 N N . GLN A 1 80 ? 5.953 12.125 -7.031 1.00 68.31 80 GLN A N 1
ATOM 658 C CA . GLN A 1 80 ? 6.738 12.770 -5.967 1.00 68.31 80 GLN A CA 1
ATOM 659 C C . GLN A 1 80 ? 6.474 12.161 -4.583 1.00 68.31 80 GLN A C 1
ATOM 661 O O . GLN A 1 80 ? 7.360 12.165 -3.723 1.00 68.31 80 GLN A O 1
ATOM 666 N N . LEU A 1 81 ? 5.267 11.646 -4.346 1.00 69.44 81 LEU A N 1
ATOM 667 C CA . LEU A 1 81 ? 4.923 10.943 -3.110 1.00 69.44 81 LEU A CA 1
ATOM 668 C C . LEU A 1 81 ? 5.495 9.517 -3.114 1.00 69.44 81 LEU A C 1
ATOM 670 O O . LEU A 1 81 ? 6.153 9.128 -2.153 1.00 69.44 81 LEU A O 1
ATOM 674 N N . ALA A 1 82 ? 5.375 8.786 -4.222 1.00 65.44 82 ALA A N 1
ATOM 675 C CA . ALA A 1 82 ? 5.965 7.461 -4.408 1.00 65.44 82 ALA A CA 1
ATOM 676 C C . ALA A 1 82 ? 7.496 7.466 -4.329 1.00 65.44 82 ALA A C 1
ATOM 678 O O . ALA A 1 82 ? 8.090 6.629 -3.651 1.00 65.44 82 ALA A O 1
ATOM 679 N N . GLY A 1 83 ? 8.140 8.444 -4.968 1.00 63.94 83 GLY A N 1
ATOM 680 C CA . GLY A 1 83 ? 9.585 8.647 -4.927 1.00 63.94 83 GLY A CA 1
ATOM 681 C C . GLY A 1 83 ? 10.085 8.999 -3.527 1.00 63.94 83 GLY A C 1
ATOM 682 O O . GLY A 1 83 ? 11.136 8.506 -3.116 1.00 63.94 83 GLY A O 1
ATOM 683 N N . ARG A 1 84 ? 9.304 9.766 -2.749 1.00 65.25 84 ARG A N 1
ATOM 684 C CA . ARG A 1 84 ? 9.572 9.950 -1.316 1.00 65.25 84 ARG A CA 1
ATOM 685 C C . ARG A 1 84 ? 9.432 8.629 -0.567 1.00 65.25 84 ARG A C 1
ATOM 687 O O . ARG A 1 84 ? 10.364 8.249 0.121 1.00 65.25 84 ARG A O 1
ATOM 694 N N . GLY A 1 85 ? 8.358 7.868 -0.762 1.00 59.38 85 GLY A N 1
ATOM 695 C CA . GLY A 1 85 ? 8.216 6.558 -0.120 1.00 59.38 85 GLY A CA 1
ATOM 696 C C . GLY A 1 85 ? 9.386 5.597 -0.406 1.00 59.38 85 GLY A C 1
ATOM 697 O O . GLY A 1 85 ? 9.890 4.944 0.505 1.00 59.38 85 GLY A O 1
ATOM 698 N N . GLY A 1 86 ? 9.886 5.575 -1.645 1.00 57.81 86 GLY A N 1
ATOM 699 C CA . GLY A 1 86 ? 11.049 4.776 -2.046 1.00 57.81 86 GLY A CA 1
ATOM 700 C C . GLY A 1 86 ? 12.363 5.192 -1.371 1.00 57.81 86 GLY A C 1
ATOM 701 O O . GLY A 1 86 ? 13.098 4.327 -0.902 1.00 57.81 86 GLY A O 1
ATOM 702 N N . GLN A 1 87 ? 12.646 6.495 -1.246 1.00 58.47 87 GLN A N 1
ATOM 703 C CA . GLN A 1 87 ? 13.845 6.969 -0.534 1.00 58.47 87 GLN A CA 1
ATOM 704 C C . GLN A 1 87 ? 13.812 6.627 0.961 1.00 58.47 87 GLN A C 1
ATOM 706 O O . GLN A 1 87 ? 14.842 6.313 1.553 1.00 58.47 87 GLN A O 1
ATOM 711 N N . TRP A 1 88 ? 12.625 6.652 1.572 1.00 51.91 88 TRP A N 1
ATOM 712 C CA . TRP A 1 88 ? 12.465 6.295 2.980 1.00 51.91 88 TRP A CA 1
ATOM 713 C C . TRP A 1 88 ? 12.642 4.786 3.186 1.00 51.91 88 TRP A C 1
ATOM 715 O O . TRP A 1 88 ? 13.282 4.388 4.152 1.00 51.91 88 TRP A O 1
ATOM 725 N N . ALA A 1 89 ? 12.178 3.947 2.252 1.00 54.78 89 ALA A N 1
ATOM 726 C CA . ALA A 1 89 ? 12.409 2.500 2.279 1.00 54.78 89 ALA A CA 1
ATOM 727 C C . ALA A 1 89 ? 13.902 2.130 2.324 1.00 54.78 89 ALA A C 1
ATOM 729 O O . ALA A 1 89 ? 14.288 1.182 3.002 1.00 54.78 89 ALA A O 1
ATOM 730 N N . GLU A 1 90 ? 14.738 2.892 1.618 1.00 55.47 90 GLU A N 1
ATOM 731 C CA . GLU A 1 90 ? 16.181 2.653 1.542 1.00 55.47 90 GLU A CA 1
ATOM 732 C C . GLU A 1 90 ? 16.922 3.146 2.796 1.00 55.47 90 GLU A C 1
ATOM 734 O O . GLU A 1 90 ? 17.914 2.548 3.200 1.00 55.47 90 GLU A O 1
ATOM 739 N N . SER A 1 91 ? 16.397 4.177 3.470 1.00 47.47 91 SER A N 1
ATOM 740 C CA . SER A 1 91 ? 16.958 4.693 4.727 1.00 47.47 91 SER A CA 1
ATOM 741 C C . SER A 1 91 ? 16.665 3.814 5.953 1.00 47.47 91 SER A C 1
ATOM 743 O O . SER A 1 91 ? 17.287 4.020 6.992 1.00 47.47 91 SER A O 1
ATOM 745 N N . TYR A 1 92 ? 15.718 2.874 5.852 1.00 46.94 92 TYR A N 1
ATOM 746 C CA . TYR A 1 92 ? 15.357 1.912 6.906 1.00 46.94 92 TYR A CA 1
ATOM 747 C C . TYR A 1 92 ? 15.946 0.503 6.680 1.00 46.94 92 TYR A C 1
ATOM 749 O O . TYR A 1 92 ? 15.581 -0.421 7.410 1.00 46.94 92 TYR A O 1
ATOM 757 N N . ARG A 1 93 ? 16.819 0.330 5.675 1.00 49.59 93 ARG A N 1
ATOM 758 C CA . ARG A 1 93 ? 17.575 -0.912 5.445 1.00 49.59 93 ARG A CA 1
ATOM 759 C C . ARG A 1 93 ? 18.689 -1.096 6.474 1.00 49.59 93 ARG A C 1
ATOM 761 O O . ARG A 1 93 ? 19.380 -0.102 6.781 1.00 49.59 93 ARG A O 1
#

Secondary structure (DSSP, 8-state):
-EEEPPTT-EEEEEEEETTEEE-GGGS--EEEGGGGT-TTSEEEEEEEETTEEEEEEE---SS-EEEHHHHTTT-HHHHHHHHHHHHHHHHT-